Protein AF-A0A7W7W5B8-F1 (afdb_monomer)

Solvent-accessible surface area (backbone atoms only — not comparable to full-atom values): 8564 Å² total; per-residue (Å²): 135,87,85,87,77,84,76,64,89,45,74,66,51,46,49,53,52,52,51,53,48,48,52,50,50,16,51,49,42,29,52,50,29,52,51,43,26,52,77,68,69,47,81,66,50,70,70,53,51,52,53,44,64,68,44,68,53,52,68,61,38,52,53,37,37,60,37,36,77,31,51,93,45,60,67,62,56,66,64,74,53,82,88,78,63,70,98,38,76,67,49,53,52,52,50,36,38,53,50,4,36,41,30,27,44,36,27,51,54,50,22,49,76,72,70,33,75,65,56,68,71,59,50,49,53,38,60,68,40,51,50,40,69,61,26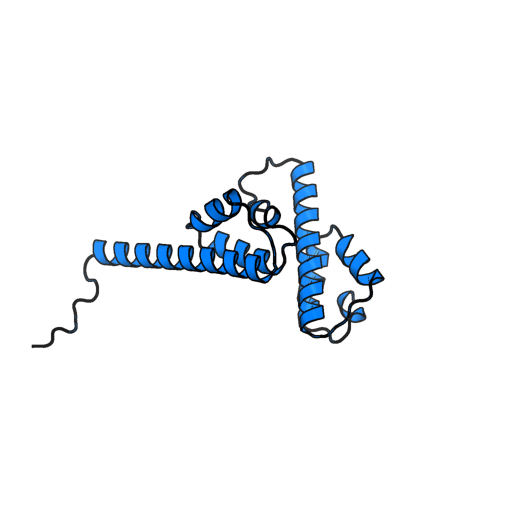,49,51,30,34,61,36,34,78,71,49,88,47,60,78,59,38,80,111

Organism: NCBI:txid1783352

Sequence (153 aa):
MNHTSYKWRSDIGRAAYAEGKAEGEAKGWAKAILLVLEARGLTTSEHVRQRITKCTDIDQLAIWARRAATADSTEYLLICSAENEPDTPQGREHTAKCKARGLATATLAVSESRGIDIPAGLRQYLMECTDPDLQQTWLIRAVSVEHAKELFA

Structure (mmCIF, N/CA/C/O backbone):
data_AF-A0A7W7W5B8-F1
#
_entry.id   AF-A0A7W7W5B8-F1
#
loop_
_atom_site.group_PDB
_atom_site.id
_atom_site.type_symbol
_atom_site.label_atom_id
_atom_site.label_alt_id
_atom_site.label_comp_id
_atom_site.label_asym_id
_atom_site.label_entity_id
_atom_site.label_seq_id
_atom_site.pdbx_PDB_ins_code
_atom_site.Cartn_x
_atom_site.Cartn_y
_atom_site.Cartn_z
_atom_site.occupancy
_atom_site.B_iso_or_equiv
_atom_site.auth_seq_id
_atom_site.auth_comp_id
_atom_site.auth_asym_id
_atom_site.auth_atom_id
_atom_site.pdbx_PDB_model_num
ATOM 1 N N . MET A 1 1 ? 10.526 -30.837 -42.933 1.00 35.56 1 MET A N 1
ATOM 2 C CA . MET A 1 1 ? 11.599 -30.048 -42.287 1.00 35.56 1 MET A CA 1
ATOM 3 C C . MET A 1 1 ? 10.985 -29.325 -41.096 1.00 35.56 1 MET A C 1
ATOM 5 O O . ME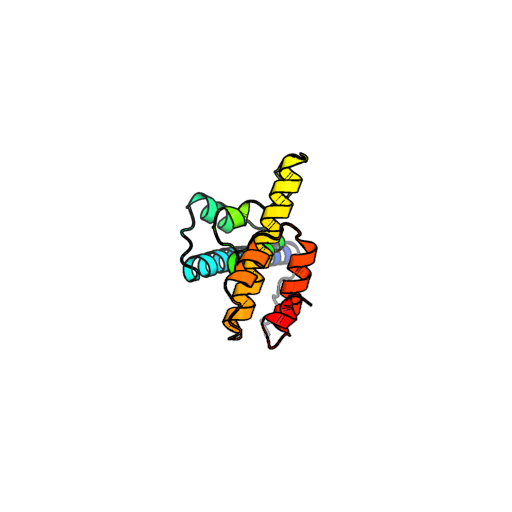T A 1 1 ? 10.046 -28.565 -41.287 1.00 35.56 1 MET A O 1
ATOM 9 N N . ASN A 1 2 ? 11.417 -29.648 -39.874 1.00 43.22 2 ASN A N 1
ATOM 10 C CA . ASN A 1 2 ? 10.825 -29.118 -38.640 1.00 43.22 2 ASN A CA 1
ATOM 11 C C . ASN A 1 2 ? 11.361 -27.706 -38.357 1.00 43.22 2 ASN A C 1
ATOM 13 O O . ASN A 1 2 ? 12.520 -27.552 -37.987 1.00 43.22 2 ASN A O 1
ATOM 17 N N . HIS A 1 3 ? 10.515 -26.683 -38.502 1.00 48.25 3 HIS A N 1
ATOM 18 C CA . HIS A 1 3 ? 10.846 -25.278 -38.212 1.00 48.25 3 HIS A CA 1
ATOM 19 C C . HIS A 1 3 ? 10.611 -24.875 -36.743 1.00 48.25 3 HIS A C 1
ATOM 21 O O . HIS A 1 3 ? 10.543 -23.695 -36.416 1.00 48.25 3 HIS A O 1
ATOM 27 N N . THR A 1 4 ? 10.487 -25.832 -35.825 1.00 50.38 4 THR A N 1
ATOM 28 C CA . THR A 1 4 ? 10.084 -25.579 -34.431 1.00 50.38 4 THR A CA 1
ATOM 29 C C . THR A 1 4 ? 11.250 -25.515 -33.446 1.00 50.38 4 THR A C 1
ATOM 31 O O . THR A 1 4 ? 11.143 -25.992 -32.322 1.00 50.38 4 THR A O 1
ATOM 34 N N . SER A 1 5 ? 12.374 -24.895 -33.820 1.00 47.84 5 SER A N 1
ATOM 35 C CA . SER A 1 5 ? 13.431 -24.605 -32.839 1.00 47.84 5 SER A CA 1
ATOM 36 C C . SER A 1 5 ? 14.326 -23.423 -33.227 1.00 47.84 5 SER A C 1
ATOM 38 O O . SER A 1 5 ? 15.527 -23.577 -33.433 1.00 47.84 5 SER A O 1
ATOM 40 N N . TYR A 1 6 ? 13.762 -22.217 -33.247 1.00 51.59 6 TYR A N 1
ATOM 41 C CA . TYR A 1 6 ? 14.532 -20.979 -33.056 1.00 51.59 6 TYR A CA 1
ATOM 42 C C . TYR A 1 6 ? 14.021 -20.248 -31.813 1.00 51.59 6 TYR A C 1
ATOM 44 O O . TYR A 1 6 ? 13.517 -19.133 -31.856 1.00 51.59 6 TYR A O 1
ATOM 52 N N . LYS A 1 7 ? 14.126 -20.921 -30.666 1.00 51.72 7 LYS A N 1
ATOM 53 C CA . LYS A 1 7 ? 13.905 -20.306 -29.358 1.00 51.72 7 LYS A CA 1
ATOM 54 C C . LYS A 1 7 ? 15.242 -19.709 -28.890 1.00 51.72 7 LYS A C 1
ATOM 56 O O . LYS A 1 7 ? 16.086 -20.430 -28.376 1.00 51.72 7 LYS A O 1
ATOM 61 N N . TRP A 1 8 ? 15.443 -18.415 -29.157 1.00 55.00 8 TRP A N 1
ATOM 62 C CA . TRP A 1 8 ? 16.387 -17.498 -28.482 1.00 55.00 8 TRP A CA 1
ATOM 63 C C . TRP A 1 8 ? 17.811 -18.024 -28.193 1.00 55.00 8 TRP A C 1
ATOM 65 O O . TRP A 1 8 ? 18.208 -18.146 -27.035 1.00 55.00 8 TRP A O 1
ATOM 75 N N . ARG A 1 9 ? 18.605 -18.331 -29.231 1.00 58.62 9 ARG A N 1
ATOM 76 C CA . ARG A 1 9 ? 19.949 -18.932 -29.067 1.00 58.62 9 ARG A CA 1
ATOM 77 C C . ARG A 1 9 ? 21.125 -17.942 -28.967 1.00 58.62 9 ARG A C 1
ATOM 79 O O . ARG A 1 9 ? 22.252 -18.401 -28.830 1.00 58.62 9 ARG A O 1
ATOM 86 N N . SER A 1 10 ? 20.896 -16.626 -29.034 1.00 69.25 10 SER A N 1
ATOM 87 C CA . SER A 1 10 ? 21.937 -15.600 -28.833 1.00 69.25 10 SER A CA 1
ATOM 88 C C . SER A 1 10 ? 21.758 -14.873 -27.499 1.00 69.25 10 SER A C 1
ATOM 90 O O . SER A 1 10 ? 20.631 -14.648 -27.051 1.00 69.25 10 SER A O 1
ATOM 92 N N . ASP A 1 11 ? 22.867 -14.482 -26.869 1.00 66.19 11 ASP A N 1
ATOM 93 C CA . ASP A 1 11 ? 22.867 -13.754 -25.590 1.00 66.19 11 ASP A CA 1
ATOM 94 C C . ASP A 1 11 ? 22.087 -12.439 -25.672 1.00 66.19 11 ASP A C 1
ATOM 96 O O . ASP A 1 11 ? 21.296 -12.134 -24.783 1.00 66.19 11 ASP A O 1
ATOM 100 N N . ILE A 1 12 ? 22.204 -11.739 -26.803 1.00 70.62 12 ILE A N 1
ATOM 101 C CA . ILE A 1 12 ? 21.457 -10.511 -27.109 1.00 70.62 12 ILE A CA 1
ATOM 102 C C . ILE A 1 12 ? 19.944 -10.770 -27.126 1.00 70.62 12 ILE A C 1
ATOM 104 O O . ILE A 1 12 ? 19.177 -9.998 -26.561 1.00 70.62 12 ILE A O 1
ATOM 108 N N . GLY A 1 13 ? 19.499 -11.877 -27.733 1.00 70.19 13 GLY A N 1
ATOM 109 C CA . GLY A 1 13 ? 18.078 -12.224 -27.791 1.00 70.19 13 GLY A CA 1
ATOM 110 C C . GLY A 1 13 ? 17.496 -12.594 -26.423 1.00 70.19 13 GLY A C 1
ATOM 111 O O . GLY A 1 13 ? 16.359 -12.242 -26.120 1.00 70.19 13 GLY A O 1
ATOM 112 N N . ARG A 1 14 ? 18.280 -13.268 -25.569 1.00 67.62 14 ARG A N 1
ATOM 113 C CA . ARG A 1 14 ? 17.873 -13.580 -24.189 1.00 67.62 14 ARG A CA 1
ATOM 114 C C . ARG A 1 14 ? 17.800 -12.327 -23.318 1.00 67.62 14 ARG A C 1
ATOM 116 O O . ARG A 1 14 ? 16.841 -12.194 -22.563 1.00 67.62 14 ARG A O 1
ATOM 123 N N . ALA A 1 15 ? 18.766 -11.418 -23.456 1.00 67.12 15 ALA A N 1
ATOM 124 C CA . ALA A 1 15 ? 18.775 -10.137 -22.756 1.00 67.12 15 ALA A CA 1
ATOM 125 C C . ALA A 1 15 ? 17.571 -9.269 -23.155 1.00 67.12 15 ALA A C 1
ATOM 127 O O . ALA A 1 15 ? 16.821 -8.846 -22.283 1.00 67.12 15 ALA A O 1
A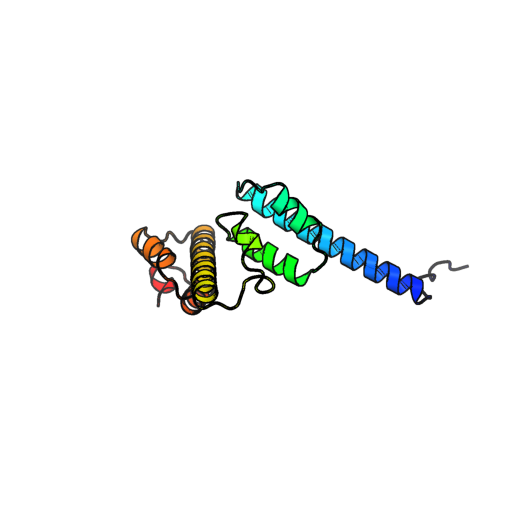TOM 128 N N . ALA A 1 16 ? 17.309 -9.119 -24.458 1.00 69.06 16 ALA A N 1
ATOM 129 C CA . ALA A 1 16 ? 16.167 -8.351 -24.959 1.00 69.06 16 ALA A CA 1
ATOM 130 C C . ALA A 1 16 ? 14.813 -8.926 -24.502 1.00 69.06 16 ALA A C 1
ATOM 132 O O . ALA A 1 16 ? 13.895 -8.182 -24.162 1.00 69.06 16 ALA A O 1
ATOM 133 N N . TYR A 1 17 ? 14.674 -10.257 -24.457 1.00 71.69 17 TYR A N 1
ATOM 134 C CA . TYR A 1 17 ? 13.465 -10.894 -23.930 1.00 71.69 17 TYR A CA 1
ATOM 135 C C . TYR A 1 17 ? 13.301 -10.672 -22.418 1.00 71.69 17 TYR A C 1
ATOM 137 O O . TYR A 1 17 ? 12.192 -10.413 -21.952 1.00 71.69 17 TYR A O 1
ATOM 145 N N . ALA A 1 18 ? 14.387 -10.775 -21.647 1.00 69.25 18 ALA A N 1
ATOM 146 C CA . ALA A 1 18 ? 14.362 -10.540 -20.205 1.00 69.25 18 ALA A CA 1
ATOM 147 C C . ALA A 1 18 ? 14.007 -9.081 -19.871 1.00 69.25 18 ALA A C 1
ATOM 149 O O . ALA A 1 18 ? 13.158 -8.847 -19.015 1.00 69.25 18 ALA A O 1
ATOM 150 N N . GLU A 1 19 ? 14.590 -8.124 -20.593 1.00 68.81 19 GLU A N 1
ATOM 151 C CA . GLU A 1 19 ? 14.299 -6.693 -20.472 1.00 68.81 19 GLU A CA 1
ATOM 152 C C . GLU A 1 19 ? 12.842 -6.385 -20.837 1.00 68.81 19 GLU A C 1
ATOM 154 O O . GLU A 1 19 ? 12.111 -5.803 -20.037 1.00 68.81 19 GLU A O 1
ATOM 159 N N . GLY A 1 20 ? 12.362 -6.887 -21.981 1.00 71.88 20 GLY A N 1
ATOM 160 C CA . GLY A 1 20 ? 10.967 -6.711 -22.391 1.00 71.88 20 GLY A CA 1
ATOM 161 C C . GLY A 1 20 ? 9.963 -7.330 -21.410 1.00 71.88 20 GLY A C 1
ATOM 162 O O . GLY A 1 20 ? 8.880 -6.781 -21.198 1.00 71.88 20 GLY A O 1
ATOM 163 N N . LYS A 1 21 ? 10.322 -8.448 -20.767 1.00 74.25 21 LYS A N 1
ATOM 164 C CA . LYS A 1 21 ? 9.504 -9.062 -19.717 1.00 74.25 21 LYS A CA 1
ATOM 165 C C . LYS A 1 21 ? 9.472 -8.199 -18.451 1.00 74.25 21 LYS A C 1
ATOM 167 O O . LYS A 1 21 ? 8.385 -7.955 -17.935 1.00 74.25 21 LYS A O 1
ATOM 172 N N . ALA A 1 22 ? 10.624 -7.720 -17.984 1.00 70.00 22 ALA A N 1
ATOM 173 C CA . ALA A 1 22 ? 10.720 -6.874 -16.794 1.00 70.00 22 ALA A CA 1
ATOM 174 C C . ALA A 1 22 ? 9.967 -5.546 -16.976 1.00 70.00 22 ALA A C 1
ATOM 176 O O . ALA A 1 22 ? 9.188 -5.146 -16.112 1.00 70.00 22 ALA A O 1
ATOM 177 N N . GLU A 1 23 ? 10.109 -4.903 -18.138 1.00 73.06 23 GLU A N 1
ATOM 178 C CA . GLU A 1 23 ? 9.330 -3.711 -18.473 1.00 73.06 23 GLU A CA 1
ATOM 179 C C . GLU A 1 23 ? 7.823 -3.982 -18.509 1.00 73.06 23 GLU A C 1
ATOM 181 O O . GLU A 1 23 ? 7.029 -3.159 -18.047 1.00 73.06 23 GLU A O 1
ATOM 186 N N . GLY A 1 24 ? 7.416 -5.116 -19.087 1.00 74.69 24 GLY A N 1
ATOM 187 C CA . GLY A 1 24 ? 6.015 -5.520 -19.156 1.00 74.69 24 GLY A CA 1
ATOM 188 C C . GLY A 1 24 ? 5.411 -5.741 -17.770 1.00 74.69 24 GLY A C 1
ATOM 189 O O . GLY A 1 24 ? 4.301 -5.280 -17.503 1.00 74.69 24 GLY A O 1
ATOM 190 N N . GLU A 1 25 ? 6.160 -6.385 -16.875 1.00 76.00 25 GLU A N 1
ATOM 191 C CA . GLU A 1 25 ? 5.765 -6.585 -15.481 1.00 76.00 25 GLU A CA 1
ATOM 192 C C . GLU A 1 25 ? 5.654 -5.247 -14.743 1.00 76.00 25 GLU A C 1
ATOM 194 O O . GLU A 1 25 ? 4.600 -4.969 -14.171 1.00 76.00 25 GLU A O 1
ATOM 199 N N . ALA A 1 26 ? 6.661 -4.374 -14.824 1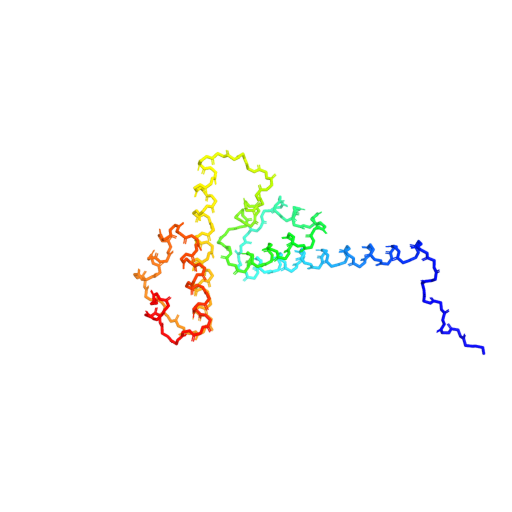.00 73.19 26 ALA A N 1
ATOM 200 C CA . ALA A 1 26 ? 6.625 -3.060 -14.181 1.00 73.19 26 ALA A CA 1
ATOM 201 C C . ALA A 1 26 ? 5.440 -2.200 -14.664 1.00 73.19 26 ALA A C 1
ATOM 203 O O . ALA A 1 26 ? 4.679 -1.663 -13.857 1.00 73.19 26 ALA A O 1
ATOM 204 N N . LYS A 1 27 ? 5.201 -2.138 -15.983 1.00 79.00 27 LYS A N 1
ATOM 205 C CA . LYS A 1 27 ? 4.036 -1.444 -16.566 1.00 79.00 27 LYS A CA 1
ATOM 206 C C . LYS A 1 27 ? 2.713 -2.051 -16.083 1.00 79.00 27 LYS A C 1
ATOM 208 O O . LYS A 1 27 ? 1.760 -1.317 -15.812 1.00 79.00 27 LYS A O 1
ATOM 213 N N . GLY A 1 28 ? 2.648 -3.378 -15.956 1.00 79.12 28 GLY A N 1
ATOM 214 C CA . GLY A 1 28 ? 1.491 -4.096 -15.420 1.00 79.12 28 GLY A CA 1
ATOM 215 C C . GLY A 1 2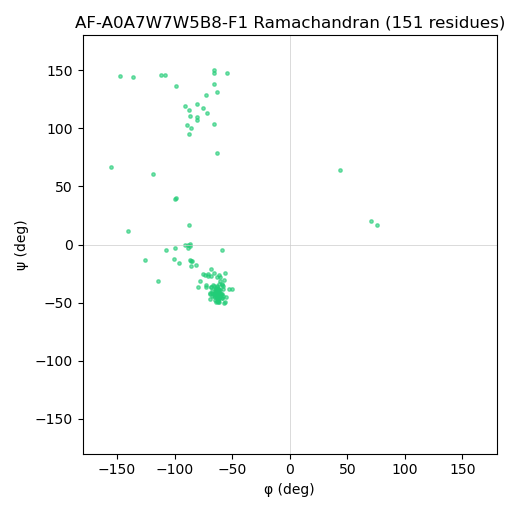8 ? 1.201 -3.737 -13.963 1.00 79.12 28 GLY A C 1
ATOM 216 O O . GLY A 1 28 ? 0.069 -3.380 -13.633 1.00 79.12 28 GLY A O 1
ATOM 217 N N . TRP A 1 29 ? 2.227 -3.750 -13.112 1.00 78.81 29 TRP A N 1
ATOM 218 C CA . TRP A 1 29 ? 2.122 -3.354 -11.709 1.00 78.81 29 TRP A CA 1
ATOM 219 C C . TRP A 1 29 ? 1.721 -1.886 -11.546 1.00 78.81 29 TRP A C 1
ATOM 221 O O . TRP A 1 29 ? 0.798 -1.587 -10.791 1.00 78.81 29 TRP A O 1
ATOM 231 N N . ALA A 1 30 ? 2.339 -0.976 -12.302 1.00 80.56 30 ALA A N 1
ATOM 232 C CA . ALA A 1 30 ? 1.979 0.439 -12.308 1.00 80.56 30 ALA A CA 1
ATOM 233 C C . ALA A 1 30 ? 0.492 0.651 -12.637 1.00 80.56 30 ALA A C 1
ATOM 235 O O . ALA A 1 30 ? -0.213 1.387 -11.943 1.00 80.56 30 ALA A O 1
ATOM 236 N N . LYS A 1 31 ? -0.015 -0.048 -13.660 1.00 80.50 31 LYS A N 1
ATOM 237 C CA . LYS A 1 31 ? -1.433 -0.000 -14.030 1.00 80.50 31 LYS A CA 1
ATOM 238 C C . LYS A 1 31 ? -2.334 -0.574 -12.933 1.00 80.50 31 LYS A C 1
ATOM 240 O O . LYS A 1 31 ? -3.377 0.009 -12.654 1.00 80.50 31 LYS A O 1
ATOM 245 N N . ALA A 1 32 ? -1.938 -1.680 -12.302 1.00 78.19 32 ALA A N 1
ATOM 246 C CA . ALA A 1 32 ? -2.695 -2.290 -11.211 1.00 78.19 32 ALA A CA 1
ATOM 247 C C . ALA A 1 32 ? -2.824 -1.349 -10.003 1.00 78.19 32 ALA A C 1
ATOM 249 O O . ALA A 1 32 ? -3.918 -1.194 -9.467 1.00 78.19 32 ALA A O 1
ATOM 250 N N . ILE A 1 33 ? -1.741 -0.665 -9.622 1.00 82.94 33 ILE A N 1
ATOM 251 C CA . ILE A 1 33 ? -1.750 0.333 -8.542 1.00 82.94 33 ILE A CA 1
ATOM 252 C C . ILE A 1 33 ? -2.769 1.433 -8.840 1.00 82.94 33 ILE A C 1
ATOM 254 O O . ILE A 1 33 ? -3.611 1.737 -7.999 1.00 82.94 33 ILE A O 1
ATOM 258 N N . LEU A 1 34 ? -2.723 2.010 -10.043 1.00 83.50 34 LEU A N 1
ATOM 259 C CA . LEU A 1 34 ? -3.634 3.087 -10.434 1.00 83.50 34 LEU A CA 1
ATOM 260 C C . LEU A 1 34 ? -5.100 2.633 -10.446 1.00 83.50 34 LEU A C 1
ATOM 262 O O . LEU A 1 34 ? -5.956 3.375 -9.975 1.00 83.50 34 LEU A O 1
ATOM 266 N N . LEU A 1 35 ? -5.379 1.413 -10.916 1.00 80.06 35 LEU A N 1
ATOM 267 C CA . LEU A 1 35 ? -6.726 0.833 -10.890 1.00 80.06 35 LEU A CA 1
ATOM 268 C C . LEU A 1 35 ? -7.249 0.649 -9.463 1.00 80.06 35 LEU A C 1
ATOM 270 O O . LEU A 1 35 ? -8.412 0.931 -9.198 1.00 80.06 35 LEU A O 1
ATOM 274 N N . VAL A 1 36 ? -6.401 0.199 -8.534 1.00 79.50 36 VAL A N 1
ATOM 275 C CA . VAL A 1 36 ? -6.783 0.062 -7.121 1.00 79.50 36 VAL A CA 1
ATOM 276 C C . VAL A 1 36 ? -7.093 1.428 -6.508 1.00 79.50 36 VAL A C 1
ATOM 278 O O . VAL A 1 36 ? -8.080 1.559 -5.789 1.00 79.50 36 VAL A O 1
ATOM 281 N N . LEU A 1 37 ? -6.302 2.461 -6.809 1.00 80.56 37 LEU A N 1
ATOM 282 C CA . LEU A 1 37 ? -6.569 3.818 -6.317 1.00 80.56 37 LEU A CA 1
ATOM 283 C C . LEU A 1 37 ? -7.873 4.394 -6.869 1.00 80.56 37 LEU A C 1
ATOM 285 O O . LEU A 1 37 ? -8.643 4.990 -6.119 1.00 80.56 37 LEU A O 1
ATOM 289 N N . GLU A 1 38 ? -8.135 4.176 -8.156 1.00 79.94 38 GLU A N 1
ATOM 290 C CA . GLU A 1 38 ? -9.379 4.580 -8.807 1.00 79.94 38 GLU A CA 1
ATOM 291 C C . GLU A 1 38 ? -10.589 3.851 -8.210 1.00 79.94 38 GLU A C 1
ATOM 293 O O . GLU A 1 38 ? -11.570 4.494 -7.843 1.00 79.94 38 GLU A O 1
ATOM 298 N N . ALA A 1 39 ? -10.496 2.531 -8.014 1.00 75.75 39 ALA A N 1
ATOM 299 C CA . ALA A 1 39 ? -11.548 1.732 -7.385 1.00 75.75 39 ALA A CA 1
ATOM 300 C C . ALA A 1 39 ? -11.855 2.180 -5.948 1.00 75.75 39 ALA A C 1
ATOM 302 O O . ALA A 1 39 ? -12.980 2.032 -5.475 1.00 75.75 39 ALA A O 1
ATOM 303 N N . ARG A 1 40 ? -10.865 2.756 -5.257 1.00 78.12 40 ARG A N 1
ATOM 304 C CA . ARG A 1 40 ? -11.021 3.325 -3.913 1.00 78.12 40 ARG A CA 1
ATOM 305 C C . ARG A 1 40 ? -11.488 4.783 -3.908 1.00 78.12 40 ARG A C 1
ATOM 307 O O . ARG A 1 40 ? -11.645 5.354 -2.835 1.00 78.12 40 ARG A O 1
ATOM 314 N N . GLY A 1 41 ? -11.709 5.389 -5.075 1.00 75.12 41 GLY A N 1
ATOM 315 C CA . GLY A 1 41 ? -12.155 6.778 -5.194 1.00 75.12 41 GLY A CA 1
ATOM 316 C C . GLY A 1 41 ? -11.090 7.808 -4.805 1.00 75.12 41 GLY A C 1
ATOM 317 O O . GLY A 1 41 ? -11.427 8.946 -4.485 1.00 75.12 41 GLY A O 1
ATOM 318 N N . LEU A 1 42 ? -9.807 7.428 -4.809 1.00 76.31 42 LEU A N 1
ATOM 319 C CA . LEU A 1 42 ? -8.710 8.325 -4.460 1.00 76.31 42 LEU A CA 1
ATOM 320 C C . LEU A 1 42 ? -8.232 9.091 -5.695 1.00 76.31 42 LEU A C 1
ATOM 322 O O . LEU A 1 42 ? -7.669 8.518 -6.634 1.00 76.31 42 LEU A O 1
ATOM 326 N N . THR A 1 43 ? -8.406 10.413 -5.677 1.00 71.38 43 THR A N 1
ATOM 327 C CA . THR A 1 43 ? -7.932 11.289 -6.752 1.00 71.38 43 THR A CA 1
ATOM 328 C C . THR A 1 43 ? -6.410 11.277 -6.805 1.00 71.38 43 THR A C 1
ATOM 330 O O . THR A 1 43 ? -5.732 11.900 -5.994 1.00 71.38 43 THR A O 1
ATOM 333 N N . THR A 1 44 ? -5.863 10.569 -7.789 1.00 72.81 44 THR A N 1
ATOM 334 C CA . THR A 1 44 ? -4.419 10.529 -8.022 1.00 72.81 44 THR A CA 1
ATOM 335 C C . THR A 1 44 ? -3.991 11.773 -8.786 1.00 72.81 44 THR A C 1
ATOM 337 O O . THR A 1 44 ? -4.451 12.007 -9.905 1.00 72.81 44 THR A O 1
ATOM 340 N N . SER A 1 45 ? -3.093 12.568 -8.203 1.00 76.31 45 SER A N 1
ATOM 341 C CA . SER A 1 45 ? -2.495 13.701 -8.910 1.00 76.31 45 SER A CA 1
ATOM 342 C C . SER A 1 45 ? -1.623 13.218 -10.072 1.00 76.31 45 SER A C 1
ATOM 344 O O . SER A 1 45 ? -1.022 12.141 -10.027 1.00 76.31 45 SER A O 1
ATOM 346 N N . GLU A 1 46 ? -1.517 14.029 -11.125 1.00 74.25 46 GLU A N 1
ATOM 347 C CA . GLU A 1 46 ? -0.739 13.671 -12.318 1.00 74.25 46 GLU A CA 1
ATOM 348 C C . GLU A 1 46 ? 0.739 13.400 -11.985 1.00 74.25 46 GLU A C 1
ATOM 350 O O . GLU A 1 46 ? 1.352 12.488 -12.534 1.00 74.25 46 GLU A O 1
ATOM 355 N N . HIS A 1 47 ? 1.295 14.110 -11.000 1.00 71.81 47 HIS A N 1
ATOM 356 C CA . HIS A 1 47 ? 2.643 13.859 -10.491 1.00 71.81 47 HIS A CA 1
ATOM 357 C C . HIS A 1 47 ? 2.797 12.443 -9.907 1.00 71.81 47 HIS A C 1
ATOM 359 O O . HIS A 1 47 ? 3.779 11.753 -10.194 1.00 71.81 47 HIS A O 1
ATOM 365 N N . VAL A 1 48 ? 1.817 11.982 -9.121 1.00 76.06 48 VAL A N 1
ATOM 366 C CA . VAL A 1 48 ? 1.835 10.634 -8.535 1.00 76.06 48 VAL A CA 1
ATOM 367 C C . VAL A 1 48 ? 1.699 9.576 -9.621 1.00 76.06 48 VAL A C 1
ATOM 369 O O . VAL A 1 48 ? 2.469 8.614 -9.645 1.00 76.06 48 VAL A O 1
ATOM 372 N N . ARG A 1 49 ? 0.778 9.790 -10.566 1.00 82.50 49 ARG A N 1
ATOM 373 C CA . ARG A 1 49 ? 0.597 8.909 -11.720 1.00 82.50 49 ARG A CA 1
ATOM 374 C C . ARG A 1 49 ? 1.898 8.768 -12.503 1.00 82.50 49 ARG A C 1
ATOM 376 O O . ARG A 1 49 ? 2.331 7.650 -12.750 1.00 82.50 49 ARG A O 1
ATOM 383 N N . GLN A 1 50 ? 2.566 9.871 -12.832 1.00 80.31 50 GLN A N 1
ATOM 384 C CA . GLN A 1 50 ? 3.829 9.826 -13.569 1.00 80.31 50 GLN A CA 1
ATOM 385 C C . GLN A 1 50 ? 4.936 9.093 -12.816 1.00 80.31 50 GLN A C 1
ATOM 387 O O . GLN A 1 50 ? 5.696 8.358 -13.444 1.00 80.31 50 GLN A O 1
ATOM 392 N N . ARG A 1 51 ? 5.031 9.256 -11.492 1.00 82.31 51 ARG A N 1
ATOM 393 C CA . ARG A 1 51 ? 6.013 8.524 -10.679 1.00 82.31 51 ARG A CA 1
ATOM 394 C C . ARG A 1 51 ? 5.764 7.018 -10.697 1.00 82.31 51 ARG A C 1
ATOM 396 O O . ARG A 1 51 ? 6.714 6.262 -10.867 1.00 82.31 51 ARG A O 1
ATOM 403 N N . ILE A 1 52 ? 4.507 6.592 -10.583 1.00 82.50 52 ILE A N 1
ATOM 404 C CA . ILE A 1 52 ? 4.132 5.173 -10.626 1.00 82.50 52 ILE A CA 1
ATOM 405 C C . ILE A 1 52 ? 4.431 4.579 -12.007 1.00 82.50 52 ILE A C 1
ATOM 407 O O . ILE A 1 52 ? 5.089 3.550 -12.099 1.00 82.50 52 ILE A O 1
ATOM 411 N N . THR A 1 53 ? 4.025 5.250 -13.087 1.00 83.44 53 THR A N 1
ATOM 412 C CA . THR A 1 53 ? 4.194 4.730 -14.455 1.00 83.44 53 THR A CA 1
ATOM 413 C C . THR A 1 53 ? 5.649 4.726 -14.933 1.00 83.44 53 THR A C 1
ATOM 415 O O . THR A 1 53 ? 5.991 3.950 -15.821 1.00 83.44 53 THR A O 1
ATOM 418 N N . LYS A 1 54 ? 6.509 5.592 -14.380 1.00 83.06 54 LYS A N 1
ATOM 419 C CA . LYS A 1 54 ? 7.945 5.647 -14.710 1.00 83.06 54 LYS A CA 1
ATOM 420 C C . LYS A 1 54 ? 8.802 4.696 -13.872 1.00 83.06 54 LYS A C 1
ATOM 422 O O . LYS A 1 54 ? 9.970 4.511 -14.200 1.00 83.06 54 LYS A O 1
ATOM 427 N N . CYS A 1 55 ? 8.266 4.132 -12.792 1.00 81.00 55 CYS A N 1
ATOM 428 C CA . CYS A 1 55 ? 9.012 3.208 -11.950 1.00 81.00 55 CYS A CA 1
ATOM 429 C C . CYS A 1 55 ? 9.172 1.861 -12.669 1.00 81.00 55 CYS A C 1
ATOM 431 O O . CYS A 1 55 ? 8.199 1.290 -13.155 1.00 81.00 55 CYS A O 1
ATOM 433 N N . THR A 1 56 ? 10.408 1.374 -12.751 1.00 77.50 56 THR A N 1
ATOM 434 C CA . THR A 1 56 ? 10.760 0.067 -13.330 1.00 77.50 56 THR A CA 1
ATOM 435 C C . THR A 1 56 ? 11.161 -0.956 -12.268 1.00 77.50 56 THR A C 1
ATOM 437 O O . THR A 1 56 ? 11.383 -2.120 -12.588 1.00 77.50 56 THR A O 1
ATOM 440 N N . ASP A 1 57 ? 11.228 -0.530 -11.006 1.00 79.56 57 ASP A N 1
ATOM 441 C CA . ASP A 1 57 ? 11.513 -1.385 -9.862 1.00 79.56 57 ASP A CA 1
ATOM 442 C C . ASP A 1 57 ? 10.238 -2.130 -9.443 1.00 79.56 57 ASP A C 1
ATOM 444 O O . ASP A 1 57 ? 9.293 -1.555 -8.895 1.00 79.56 57 ASP A O 1
ATOM 448 N N . ILE A 1 58 ? 10.214 -3.427 -9.742 1.00 75.25 58 ILE A N 1
ATOM 449 C CA . ILE A 1 58 ? 9.076 -4.308 -9.474 1.00 75.25 58 ILE A CA 1
ATOM 450 C C . ILE A 1 58 ? 8.840 -4.469 -7.969 1.00 75.25 58 ILE A C 1
ATOM 452 O O . ILE A 1 58 ? 7.683 -4.523 -7.550 1.00 75.25 58 ILE A O 1
ATOM 456 N N . ASP A 1 59 ? 9.891 -4.506 -7.151 1.00 74.06 59 ASP A N 1
ATOM 457 C CA . ASP A 1 59 ? 9.755 -4.675 -5.704 1.00 74.06 59 ASP A CA 1
ATOM 458 C C . ASP A 1 59 ? 9.139 -3.420 -5.083 1.00 74.06 59 ASP A C 1
ATOM 460 O O . ASP A 1 59 ? 8.192 -3.501 -4.289 1.00 74.06 59 ASP A O 1
ATOM 464 N N . GLN A 1 60 ? 9.587 -2.244 -5.527 1.00 76.62 60 GLN A N 1
ATOM 465 C CA . GLN A 1 60 ? 8.990 -0.976 -5.121 1.00 76.62 60 GLN A CA 1
ATOM 466 C C . GLN A 1 60 ? 7.528 -0.854 -5.578 1.00 76.62 60 GLN A C 1
ATOM 468 O O . GLN A 1 60 ? 6.661 -0.450 -4.797 1.00 76.62 60 GLN A O 1
ATOM 473 N N . LEU A 1 61 ? 7.218 -1.265 -6.809 1.00 79.25 61 LEU A N 1
ATOM 474 C CA . LEU A 1 61 ? 5.846 -1.295 -7.311 1.00 79.25 61 LEU A CA 1
ATOM 475 C C . LEU A 1 61 ? 4.961 -2.286 -6.537 1.00 79.25 61 LEU A C 1
ATOM 477 O O . LEU A 1 61 ? 3.813 -1.969 -6.234 1.00 79.25 61 LEU A O 1
ATOM 481 N N . ALA A 1 62 ? 5.471 -3.453 -6.146 1.00 75.44 62 ALA A N 1
ATOM 482 C CA . ALA A 1 62 ? 4.729 -4.411 -5.327 1.00 75.44 62 ALA A CA 1
ATOM 483 C C . ALA A 1 62 ? 4.428 -3.852 -3.924 1.00 75.44 62 ALA A C 1
ATOM 485 O O . ALA A 1 62 ? 3.327 -4.041 -3.393 1.00 75.44 62 ALA A O 1
ATOM 486 N N . ILE A 1 63 ? 5.374 -3.113 -3.334 1.00 77.06 63 ILE A N 1
ATOM 487 C CA . ILE A 1 63 ? 5.163 -2.383 -2.076 1.00 77.06 63 ILE A CA 1
ATOM 488 C C . ILE A 1 63 ? 4.066 -1.331 -2.254 1.00 77.06 63 ILE A C 1
ATOM 490 O O . ILE A 1 63 ? 3.141 -1.260 -1.440 1.00 77.06 63 ILE A O 1
ATOM 494 N N . TRP A 1 64 ? 4.130 -0.535 -3.322 1.00 84.25 64 TRP A N 1
ATOM 495 C CA . TRP A 1 64 ? 3.103 0.458 -3.629 1.00 84.25 64 TRP A CA 1
ATOM 496 C C . TRP A 1 64 ? 1.741 -0.185 -3.889 1.00 84.25 64 TRP A C 1
ATOM 498 O O . TRP A 1 64 ? 0.745 0.320 -3.391 1.00 84.25 64 TRP A O 1
ATOM 508 N N . ALA A 1 65 ? 1.664 -1.334 -4.556 1.00 76.12 65 ALA A N 1
ATOM 509 C CA . ALA A 1 65 ? 0.405 -2.046 -4.776 1.00 76.12 65 ALA A CA 1
ATOM 510 C C . ALA A 1 65 ? -0.255 -2.485 -3.464 1.00 76.12 65 ALA A C 1
ATOM 512 O O . ALA A 1 65 ? -1.449 -2.260 -3.267 1.00 76.12 65 ALA A O 1
ATOM 513 N N . ARG A 1 66 ? 0.526 -3.032 -2.525 1.00 75.00 66 ARG A N 1
ATOM 514 C CA . ARG A 1 66 ? 0.021 -3.375 -1.185 1.00 75.00 66 ARG A CA 1
ATOM 515 C C . ARG A 1 66 ? -0.451 -2.137 -0.425 1.00 75.00 66 ARG A C 1
ATOM 517 O O . ARG A 1 66 ? -1.495 -2.180 0.214 1.00 75.00 66 ARG A O 1
ATOM 524 N N . ARG A 1 67 ? 0.282 -1.025 -0.529 1.00 74.81 67 ARG A N 1
ATOM 525 C CA . ARG A 1 67 ? -0.101 0.252 0.096 1.00 74.81 67 ARG A CA 1
ATOM 526 C C . ARG A 1 67 ? -1.330 0.870 -0.555 1.00 74.81 67 ARG A C 1
ATOM 528 O O . ARG A 1 67 ? -2.155 1.429 0.148 1.00 74.81 67 ARG A O 1
ATOM 535 N N . ALA A 1 68 ? -1.495 0.757 -1.868 1.00 75.94 68 ALA A N 1
ATOM 536 C CA . ALA A 1 68 ? -2.652 1.292 -2.580 1.00 75.94 68 ALA A CA 1
ATOM 537 C C . ALA A 1 68 ? -3.963 0.664 -2.093 1.00 75.94 68 ALA A C 1
ATOM 539 O O . ALA A 1 68 ? -4.987 1.345 -2.049 1.00 75.94 68 ALA A O 1
ATOM 540 N N . ALA A 1 69 ? -3.925 -0.598 -1.654 1.00 69.38 69 ALA A N 1
ATOM 541 C CA . ALA A 1 69 ? -5.077 -1.270 -1.064 1.00 69.38 69 ALA A CA 1
ATOM 542 C C . ALA A 1 69 ? -5.519 -0.662 0.281 1.00 69.38 69 ALA A C 1
ATOM 544 O O . ALA A 1 69 ? -6.688 -0.787 0.634 1.00 69.38 69 ALA A O 1
ATOM 545 N N . THR A 1 70 ? -4.626 0.013 1.016 1.00 65.62 70 THR A N 1
ATOM 546 C CA . THR A 1 70 ? -4.889 0.471 2.395 1.00 65.62 70 THR A CA 1
ATOM 547 C C . THR A 1 70 ? -4.672 1.970 2.626 1.00 65.62 70 THR A C 1
ATOM 549 O O . THR A 1 70 ? -5.128 2.499 3.629 1.00 65.62 70 THR A O 1
ATOM 552 N N . ALA A 1 71 ? -4.031 2.696 1.707 1.00 65.69 71 ALA A N 1
ATOM 553 C CA . ALA A 1 71 ? -3.727 4.122 1.838 1.00 65.69 71 ALA A CA 1
ATOM 554 C C . ALA A 1 71 ? -4.985 5.009 1.850 1.00 65.69 71 ALA A C 1
ATOM 556 O O . ALA A 1 71 ? -5.873 4.817 1.031 1.00 65.69 71 ALA A O 1
ATOM 557 N N . ASP A 1 72 ? -5.041 6.022 2.712 1.00 60.81 72 ASP A N 1
ATOM 558 C CA . ASP A 1 72 ? -6.138 7.012 2.721 1.00 60.81 72 ASP A CA 1
ATOM 559 C C . ASP A 1 72 ? -5.909 8.172 1.732 1.00 60.81 72 ASP A C 1
ATOM 561 O O . ASP A 1 72 ? -6.809 8.965 1.472 1.00 60.81 72 ASP A O 1
ATOM 565 N N . SER A 1 73 ? -4.683 8.317 1.217 1.00 61.62 73 SER A N 1
ATOM 566 C CA . SER A 1 73 ? -4.280 9.380 0.290 1.00 61.62 73 SER A CA 1
ATOM 567 C C . SER A 1 73 ? -3.213 8.880 -0.680 1.00 61.62 73 SER A C 1
ATOM 569 O O . SER A 1 73 ? -2.327 8.099 -0.320 1.00 61.62 73 SER A O 1
ATOM 571 N N . THR A 1 74 ? -3.259 9.376 -1.916 1.00 63.25 74 THR A N 1
ATOM 572 C CA . THR A 1 74 ? -2.278 9.057 -2.961 1.00 63.25 74 THR A CA 1
ATOM 573 C C . THR A 1 74 ? -0.893 9.638 -2.689 1.00 63.25 74 THR A C 1
ATOM 575 O O . THR A 1 74 ? 0.095 9.135 -3.213 1.00 63.25 74 THR A O 1
ATOM 578 N N . GLU A 1 75 ? -0.792 10.674 -1.856 1.00 59.97 75 GLU A N 1
ATOM 579 C CA . GLU A 1 75 ? 0.497 11.252 -1.452 1.00 59.97 75 GLU A CA 1
ATOM 580 C C . GLU A 1 75 ? 1.233 10.318 -0.485 1.00 59.97 75 GLU A C 1
ATOM 582 O O . GLU A 1 75 ? 2.435 10.105 -0.621 1.00 59.97 75 GLU A O 1
ATOM 587 N N . TYR A 1 76 ? 0.495 9.641 0.401 1.00 58.47 76 TYR A N 1
ATOM 588 C CA . TYR A 1 76 ? 1.036 8.633 1.322 1.00 58.47 76 TYR A CA 1
ATOM 589 C C . TYR A 1 76 ? 1.637 7.419 0.612 1.00 58.47 76 TYR A C 1
ATOM 591 O O . TYR A 1 76 ? 2.568 6.788 1.113 1.00 58.47 76 TYR A O 1
ATOM 599 N N . LEU A 1 77 ? 1.130 7.112 -0.579 1.00 64.25 77 LEU A N 1
ATOM 600 C CA . LEU A 1 77 ? 1.619 6.021 -1.414 1.00 64.25 77 LEU A CA 1
ATOM 601 C C . LEU A 1 77 ? 3.109 6.187 -1.754 1.00 64.25 77 LEU A C 1
ATOM 603 O O . LEU A 1 77 ? 3.852 5.205 -1.798 1.00 64.25 77 LEU A O 1
ATOM 607 N N . LEU A 1 78 ? 3.536 7.441 -1.934 1.00 62.53 78 LEU A N 1
ATOM 608 C CA . LEU A 1 78 ? 4.882 7.815 -2.357 1.00 62.53 78 LEU A CA 1
ATOM 609 C C . LEU A 1 78 ? 5.799 8.283 -1.221 1.00 62.53 78 LEU A C 1
ATOM 611 O O . LEU A 1 78 ? 6.998 8.408 -1.461 1.00 62.53 78 LEU A O 1
ATOM 615 N N . ILE A 1 79 ? 5.261 8.558 -0.027 1.00 54.19 79 ILE A N 1
ATOM 616 C CA . ILE A 1 79 ? 6.022 9.132 1.100 1.00 54.19 79 ILE A CA 1
ATOM 617 C C . ILE A 1 79 ? 6.824 8.076 1.874 1.00 54.19 79 ILE A C 1
ATOM 619 O O . ILE A 1 79 ? 7.811 8.406 2.507 1.00 54.19 79 ILE A O 1
ATOM 623 N N . CYS A 1 80 ? 6.532 6.781 1.750 1.00 43.12 80 CYS A N 1
ATOM 624 C CA . CYS A 1 80 ? 7.356 5.748 2.397 1.00 43.12 80 CYS A CA 1
ATOM 625 C C . CYS A 1 80 ? 8.364 5.077 1.445 1.00 43.12 80 CYS A C 1
ATOM 627 O O . CYS A 1 80 ? 8.538 3.854 1.500 1.00 43.12 80 CYS A O 1
ATOM 629 N N . SER A 1 81 ? 8.994 5.834 0.543 1.00 42.78 81 SER A N 1
ATOM 630 C CA . SER A 1 81 ? 10.310 5.460 0.012 1.00 42.78 81 SER A CA 1
ATOM 631 C C . SER A 1 81 ? 11.350 6.005 0.987 1.00 42.78 81 SER A C 1
ATOM 633 O O . SER A 1 81 ? 11.649 7.196 0.954 1.00 42.78 81 SER A O 1
ATOM 635 N N . ALA A 1 82 ? 11.883 5.144 1.855 1.00 40.84 82 ALA A N 1
ATOM 636 C CA . ALA A 1 82 ? 12.922 5.494 2.830 1.00 40.84 82 ALA A CA 1
ATOM 637 C C . ALA A 1 82 ? 14.213 6.053 2.189 1.00 40.84 82 ALA A C 1
ATOM 639 O O . ALA A 1 82 ? 15.123 6.469 2.892 1.00 40.84 82 ALA A O 1
ATOM 640 N N . GLU A 1 83 ? 14.306 6.082 0.859 1.00 42.66 83 GLU A N 1
ATOM 641 C CA . GLU A 1 83 ? 15.522 6.436 0.134 1.00 42.66 83 GLU A CA 1
ATOM 642 C C . GLU A 1 83 ? 15.708 7.945 -0.104 1.00 42.66 83 GLU A C 1
ATOM 644 O O . GLU A 1 83 ? 16.718 8.324 -0.685 1.00 42.66 83 GLU A O 1
ATOM 649 N N . ASN A 1 84 ? 14.784 8.824 0.320 1.00 47.31 84 ASN A N 1
ATOM 650 C CA . ASN A 1 84 ? 14.932 10.275 0.087 1.00 47.31 84 ASN A CA 1
ATOM 651 C C . ASN A 1 84 ? 14.510 11.210 1.242 1.00 47.31 84 ASN A C 1
ATOM 653 O O . ASN A 1 84 ? 14.453 12.421 1.030 1.00 47.31 84 ASN A O 1
ATOM 657 N N . GLU A 1 85 ? 14.252 10.713 2.456 1.00 43.16 85 GLU A N 1
ATOM 658 C CA . GLU A 1 85 ? 14.071 11.584 3.632 1.00 43.16 85 GLU A CA 1
ATOM 659 C C . GLU A 1 85 ? 15.360 11.656 4.466 1.00 43.16 85 GLU A C 1
ATOM 661 O O . GLU A 1 85 ? 16.007 10.630 4.686 1.00 43.16 85 GLU A O 1
ATOM 666 N N . PRO A 1 86 ? 15.770 12.850 4.933 1.00 41.09 86 PRO A N 1
ATOM 667 C CA . PRO A 1 86 ? 16.944 12.983 5.785 1.00 41.09 86 PRO A CA 1
ATOM 668 C C . PRO A 1 86 ? 16.708 12.229 7.103 1.00 41.09 86 PRO A C 1
ATOM 670 O O . PRO A 1 86 ? 15.664 12.427 7.733 1.00 41.09 86 PRO A O 1
ATOM 673 N N . ASP A 1 87 ? 17.673 11.396 7.522 1.00 50.53 87 ASP A N 1
ATOM 674 C CA . ASP A 1 87 ? 17.672 10.666 8.805 1.00 50.53 87 ASP A CA 1
ATOM 675 C C . ASP A 1 87 ? 17.698 11.652 9.980 1.00 50.53 87 ASP A C 1
ATOM 677 O O . ASP A 1 87 ? 18.722 11.978 10.579 1.00 50.53 87 ASP A O 1
ATOM 681 N N . THR A 1 88 ? 16.526 12.203 10.255 1.00 54.09 88 THR A N 1
ATOM 682 C CA . THR A 1 88 ? 16.249 13.137 11.331 1.00 54.09 88 THR A CA 1
ATOM 683 C C . THR A 1 88 ? 15.350 12.432 12.342 1.00 54.09 88 THR A C 1
ATOM 685 O O . THR A 1 88 ? 14.503 11.615 11.963 1.00 54.09 88 THR A O 1
ATOM 688 N N . PRO A 1 89 ? 15.484 12.723 13.648 1.00 61.38 89 PRO A N 1
ATOM 689 C CA . PRO A 1 89 ? 14.562 12.215 14.665 1.00 61.38 89 PRO A CA 1
ATOM 690 C C . PRO A 1 89 ? 13.086 12.462 14.307 1.00 61.38 89 PRO A C 1
ATOM 692 O O . PRO A 1 89 ? 12.257 11.573 14.474 1.00 61.38 89 PRO A O 1
ATOM 695 N N . GLN A 1 90 ? 12.788 13.625 13.721 1.00 54.78 90 GLN A N 1
ATOM 696 C CA . GLN A 1 90 ? 11.456 14.014 13.258 1.00 54.78 90 GLN A CA 1
ATOM 697 C C . GLN A 1 90 ? 10.982 13.172 12.064 1.00 54.78 90 GLN A C 1
ATOM 699 O O . GLN A 1 90 ? 9.821 12.773 12.030 1.00 54.78 90 GLN A O 1
ATOM 704 N N . GLY A 1 91 ? 11.868 12.854 11.112 1.00 47.62 91 GLY A N 1
ATOM 705 C CA . GLY A 1 91 ? 11.560 11.964 9.988 1.00 47.62 91 GLY A CA 1
ATOM 706 C C . GLY A 1 91 ? 11.244 10.534 10.435 1.00 47.62 91 GLY A C 1
ATOM 707 O O . GLY A 1 91 ? 10.292 9.927 9.944 1.00 47.62 91 GLY A O 1
ATOM 708 N N . ARG A 1 92 ? 11.968 10.012 11.437 1.00 58.22 92 ARG A N 1
ATOM 709 C CA . ARG A 1 92 ? 11.709 8.677 12.015 1.00 58.22 92 ARG A CA 1
ATOM 710 C C . ARG A 1 92 ? 10.360 8.604 12.728 1.00 58.22 92 ARG A C 1
ATOM 712 O O . ARG A 1 92 ? 9.618 7.644 12.528 1.00 58.22 92 ARG A O 1
ATOM 719 N N . GLU A 1 93 ? 10.015 9.630 13.503 1.00 61.72 93 GLU A N 1
ATOM 720 C CA . GLU A 1 93 ? 8.715 9.731 14.176 1.00 61.72 93 GLU A CA 1
ATOM 721 C C . GLU A 1 93 ? 7.561 9.878 13.171 1.00 61.72 93 GLU A C 1
ATOM 723 O O . GLU A 1 93 ? 6.550 9.177 13.274 1.00 61.72 93 GLU A O 1
ATOM 728 N N . HIS A 1 94 ? 7.733 10.724 12.149 1.00 59.97 94 HIS A N 1
ATOM 729 C CA . HIS A 1 94 ? 6.749 10.886 11.079 1.00 59.97 94 HIS A CA 1
ATOM 730 C C . HIS A 1 94 ? 6.532 9.565 10.327 1.00 59.97 94 HIS A C 1
ATOM 732 O O . HIS A 1 94 ? 5.394 9.141 10.134 1.00 59.97 94 HIS A O 1
ATOM 738 N N . THR A 1 95 ? 7.612 8.853 9.995 1.00 59.00 95 THR A N 1
ATOM 739 C CA . THR A 1 95 ? 7.565 7.549 9.315 1.00 59.00 95 THR A CA 1
ATOM 740 C C . THR A 1 95 ? 6.873 6.479 10.160 1.00 59.00 95 THR A C 1
ATOM 742 O O . THR A 1 95 ? 6.037 5.733 9.643 1.00 59.00 95 THR A O 1
ATOM 745 N N . ALA A 1 96 ? 7.177 6.404 11.460 1.00 68.19 96 ALA A N 1
ATOM 746 C CA . ALA A 1 96 ? 6.548 5.453 12.377 1.00 68.19 96 ALA A CA 1
ATOM 747 C C . ALA A 1 96 ? 5.035 5.694 12.482 1.00 68.19 96 ALA A C 1
ATOM 749 O O . ALA A 1 96 ? 4.248 4.763 12.298 1.00 68.19 96 ALA A O 1
ATOM 750 N N . LYS A 1 97 ? 4.625 6.956 12.653 1.00 70.69 97 LYS A N 1
ATOM 751 C CA . LYS A 1 97 ? 3.214 7.362 12.678 1.00 70.69 97 LYS A CA 1
ATOM 752 C C . LYS A 1 97 ? 2.492 7.037 11.371 1.00 70.69 97 LYS A C 1
ATOM 754 O O . LYS A 1 97 ? 1.383 6.503 11.393 1.00 70.69 97 LYS A O 1
ATOM 759 N N . CYS A 1 98 ? 3.126 7.315 10.233 1.00 64.94 98 CYS A N 1
ATOM 760 C CA . CYS A 1 98 ? 2.590 6.987 8.915 1.00 64.94 98 CYS A CA 1
ATOM 761 C C . CYS A 1 98 ? 2.372 5.477 8.741 1.00 64.94 98 CYS A C 1
ATOM 763 O O . CYS A 1 98 ? 1.317 5.049 8.267 1.00 64.94 98 CYS A O 1
ATOM 765 N N . LYS A 1 99 ? 3.356 4.665 9.150 1.00 69.00 99 LYS A N 1
ATOM 766 C CA . LYS A 1 99 ? 3.297 3.200 9.073 1.00 69.00 99 LYS A CA 1
ATOM 767 C C . LYS A 1 99 ? 2.197 2.636 9.977 1.00 69.00 99 LYS A C 1
ATOM 769 O O . LYS A 1 99 ? 1.418 1.801 9.524 1.00 69.00 99 LYS A O 1
ATOM 774 N N . ALA A 1 100 ? 2.100 3.127 11.210 1.00 71.88 100 ALA A N 1
ATOM 775 C CA . ALA A 1 100 ? 1.093 2.697 12.173 1.00 71.88 100 ALA A CA 1
ATOM 776 C C . ALA A 1 100 ? -0.335 2.992 11.684 1.00 71.88 100 ALA A C 1
ATOM 778 O O . ALA A 1 100 ? -1.179 2.098 11.658 1.00 71.88 100 ALA A O 1
ATOM 779 N N . ARG A 1 101 ? -0.579 4.202 11.162 1.00 73.31 101 ARG A N 1
ATOM 780 C CA . ARG A 1 101 ? -1.878 4.571 10.584 1.00 73.31 101 ARG A CA 1
ATOM 781 C C . ARG A 1 101 ? -2.253 3.707 9.375 1.00 73.31 101 ARG A C 1
ATOM 783 O O . ARG A 1 101 ? -3.391 3.266 9.272 1.00 73.31 101 ARG A O 1
ATOM 790 N N . GLY A 1 102 ? -1.310 3.425 8.473 1.00 68.56 102 GLY A N 1
ATOM 791 C CA . GLY A 1 102 ? -1.579 2.575 7.306 1.00 68.56 102 GLY A CA 1
ATOM 792 C C . GLY A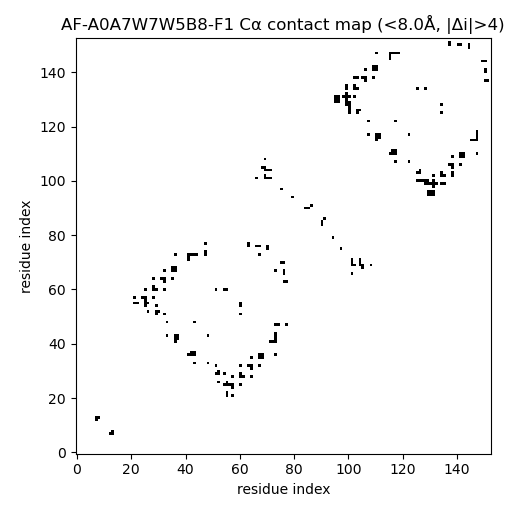 1 102 ? -1.961 1.134 7.674 1.00 68.56 102 GLY A C 1
ATOM 793 O O . GLY A 1 102 ? -2.809 0.529 7.016 1.00 68.56 102 GLY A O 1
ATOM 794 N N . LEU A 1 103 ? -1.363 0.590 8.736 1.00 74.56 103 LEU A N 1
ATOM 795 C CA . LEU A 1 103 ? -1.701 -0.730 9.277 1.00 74.56 103 LEU A CA 1
ATOM 796 C C . LEU A 1 103 ? -3.054 -0.726 10.011 1.00 74.56 103 LEU A C 1
ATOM 798 O O . LEU A 1 103 ? -3.813 -1.690 9.888 1.00 74.56 103 LEU A O 1
ATOM 802 N N . ALA A 1 104 ? -3.399 0.373 10.686 1.00 76.25 104 ALA A N 1
ATOM 803 C CA . ALA A 1 104 ? -4.713 0.564 11.294 1.00 76.25 104 ALA A CA 1
ATOM 804 C C . ALA A 1 104 ? -5.828 0.535 10.239 1.00 76.25 104 ALA A C 1
ATOM 806 O O . ALA A 1 104 ? -6.779 -0.240 10.358 1.00 76.25 104 ALA A O 1
ATOM 807 N N . THR A 1 105 ? -5.675 1.304 9.155 1.00 73.00 105 THR A N 1
ATOM 808 C CA . THR A 1 105 ? -6.636 1.313 8.041 1.00 73.00 105 THR A CA 1
ATOM 809 C C . THR A 1 105 ? -6.772 -0.072 7.405 1.00 73.00 105 THR A C 1
ATOM 811 O O . THR A 1 105 ? -7.883 -0.525 7.135 1.00 73.00 105 THR A O 1
ATOM 814 N N . ALA A 1 106 ? -5.657 -0.784 7.209 1.00 71.75 106 ALA A N 1
ATOM 815 C CA . ALA A 1 106 ? -5.665 -2.150 6.683 1.00 71.75 106 ALA A CA 1
ATOM 816 C C . ALA A 1 106 ? -6.462 -3.111 7.576 1.00 71.75 106 ALA A C 1
ATOM 818 O O . ALA A 1 106 ? -7.250 -3.917 7.086 1.00 71.75 106 ALA A O 1
ATOM 819 N N . THR A 1 107 ? -6.280 -2.993 8.890 1.00 82.75 107 THR A N 1
ATOM 820 C CA . THR A 1 107 ? -6.971 -3.812 9.886 1.00 82.75 107 THR A CA 1
ATOM 821 C C . THR A 1 107 ? -8.481 -3.589 9.832 1.00 82.75 107 THR A C 1
ATOM 823 O O . THR A 1 107 ? -9.250 -4.555 9.842 1.00 82.75 107 THR A O 1
ATOM 826 N N . LEU A 1 108 ? -8.910 -2.328 9.708 1.00 78.88 108 LEU A N 1
ATOM 827 C CA . LEU A 1 108 ? -10.321 -1.972 9.543 1.00 78.88 108 LEU A CA 1
ATOM 828 C C . LEU A 1 108 ? -10.901 -2.554 8.249 1.00 78.88 108 LEU A C 1
ATOM 830 O O . LEU A 1 108 ? -11.941 -3.205 8.299 1.00 78.88 108 LEU A O 1
ATOM 834 N N . ALA A 1 109 ? -10.203 -2.391 7.123 1.00 73.81 109 ALA A N 1
ATOM 835 C CA . ALA A 1 109 ? -10.658 -2.878 5.822 1.00 73.81 109 ALA A CA 1
ATOM 836 C C . ALA A 1 109 ? -10.793 -4.411 5.776 1.00 73.81 109 ALA A C 1
ATOM 838 O O . ALA A 1 109 ? -11.793 -4.938 5.289 1.00 73.81 109 ALA A O 1
ATOM 839 N N . VAL A 1 110 ? -9.808 -5.141 6.316 1.00 80.38 110 VAL A N 1
ATOM 840 C CA . VAL A 1 110 ? -9.860 -6.611 6.400 1.00 80.38 110 VAL A CA 1
ATOM 841 C C . VAL A 1 110 ? -11.037 -7.051 7.267 1.00 80.38 110 VAL A C 1
ATOM 843 O O . VAL A 1 110 ? -11.800 -7.925 6.858 1.00 80.38 110 VAL A O 1
ATOM 846 N N . SER A 1 111 ? -11.228 -6.418 8.423 1.00 83.00 111 SER A N 1
ATOM 847 C CA . SER A 1 111 ? -12.320 -6.754 9.342 1.00 83.00 111 SER A CA 1
ATOM 848 C C . SER A 1 111 ? -13.694 -6.495 8.717 1.00 83.00 111 SER A C 1
ATOM 850 O O . SER A 1 111 ? -14.552 -7.376 8.744 1.00 83.00 111 SER A O 1
ATOM 852 N N . GLU A 1 112 ? -13.877 -5.346 8.063 1.00 80.56 112 GLU A N 1
ATOM 853 C CA . GLU A 1 112 ? -15.113 -4.997 7.356 1.00 80.56 112 GLU A CA 1
ATOM 854 C C . GLU A 1 112 ? -15.421 -5.984 6.222 1.00 80.56 112 GLU A C 1
ATOM 856 O O . GLU A 1 112 ? -16.544 -6.473 6.119 1.00 80.56 112 GLU A O 1
ATOM 861 N N . SER A 1 113 ? -14.415 -6.366 5.424 1.00 79.25 113 SER A N 1
ATOM 862 C CA . SER A 1 113 ? -14.593 -7.340 4.33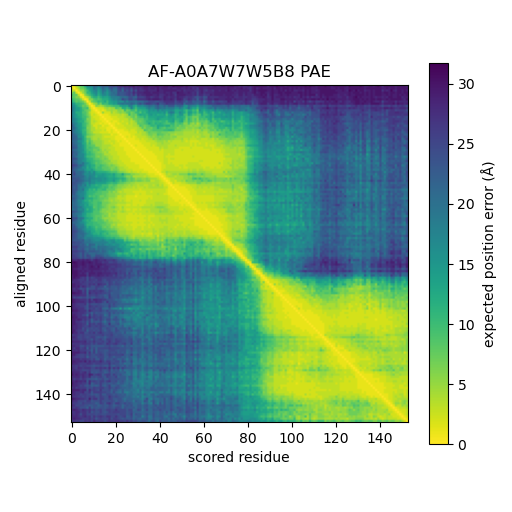5 1.00 79.25 113 SER A CA 1
ATOM 863 C C . SER A 1 113 ? -15.044 -8.722 4.821 1.00 79.25 113 SER A C 1
ATOM 865 O O . SER A 1 113 ? -15.701 -9.461 4.088 1.00 79.25 113 SER A O 1
ATOM 867 N N . ARG A 1 114 ? -14.722 -9.062 6.074 1.00 86.38 114 ARG A N 1
ATOM 868 C CA . ARG A 1 114 ? -15.132 -10.304 6.740 1.00 86.38 114 ARG A CA 1
ATOM 869 C C . ARG A 1 114 ? -16.477 -10.183 7.460 1.00 86.38 114 ARG A C 1
ATOM 871 O O . ARG A 1 114 ? -16.928 -11.159 8.051 1.00 86.38 114 ARG A O 1
ATOM 878 N N . GLY A 1 115 ? -17.114 -9.012 7.421 1.00 84.00 115 GLY A N 1
ATOM 879 C CA . GLY A 1 115 ? -18.361 -8.733 8.132 1.00 84.00 115 GLY A CA 1
ATOM 880 C C . GLY A 1 115 ? -18.182 -8.510 9.637 1.00 84.00 115 GLY A C 1
ATOM 881 O O . GLY A 1 115 ? -19.155 -8.588 10.384 1.00 84.00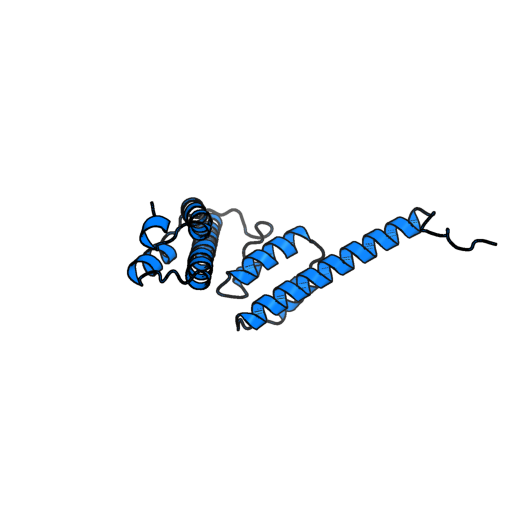 115 GLY A O 1
ATOM 882 N N . ILE A 1 116 ? -16.957 -8.244 10.099 1.00 84.81 116 ILE A N 1
ATOM 883 C CA . ILE A 1 116 ? -16.662 -7.932 11.499 1.00 84.81 116 ILE A CA 1
ATOM 884 C C . ILE A 1 116 ? -16.787 -6.419 11.679 1.00 84.81 116 ILE A C 1
ATOM 886 O O . ILE A 1 116 ? -15.893 -5.659 11.302 1.00 84.81 116 ILE A O 1
ATOM 890 N N . ASP A 1 117 ? -17.894 -5.974 12.273 1.00 83.19 117 ASP A N 1
ATOM 891 C CA . ASP A 1 117 ? -18.073 -4.563 12.611 1.00 83.19 117 ASP A CA 1
ATOM 892 C C . ASP A 1 117 ? -17.231 -4.198 13.842 1.00 83.19 117 ASP A C 1
ATOM 894 O O . ASP A 1 117 ? -17.408 -4.742 14.936 1.00 83.19 117 ASP A O 1
ATOM 898 N N . ILE A 1 118 ? -16.284 -3.280 13.652 1.00 83.00 118 ILE A N 1
ATOM 899 C CA . ILE A 1 118 ? -15.444 -2.751 14.728 1.00 83.00 118 ILE A CA 1
ATOM 900 C C . ILE A 1 118 ? -16.133 -1.506 15.310 1.00 83.00 118 ILE A C 1
ATOM 902 O O . ILE A 1 118 ? -16.281 -0.512 14.600 1.00 83.00 118 ILE A O 1
ATOM 906 N N . PRO A 1 119 ? -16.501 -1.495 16.604 1.00 84.06 119 PRO A N 1
ATOM 907 C CA . PRO A 1 119 ? -17.102 -0.336 17.260 1.00 84.06 119 PRO A CA 1
ATOM 908 C C . PRO A 1 119 ? -16.252 0.932 17.122 1.00 84.06 119 PRO A C 1
ATOM 910 O O . PRO A 1 119 ? -15.023 0.873 17.176 1.00 84.06 119 PRO A O 1
ATOM 913 N N . ALA A 1 120 ? -16.899 2.100 17.048 1.00 78.69 120 ALA A N 1
ATOM 914 C CA . ALA A 1 120 ? -16.223 3.391 16.868 1.00 78.69 120 ALA A CA 1
ATOM 915 C C . ALA A 1 120 ? -15.097 3.654 17.889 1.00 78.69 120 ALA A C 1
ATOM 917 O O . ALA A 1 120 ? -14.038 4.146 17.509 1.00 78.69 120 ALA A O 1
ATOM 918 N N . GLY A 1 121 ? -15.278 3.253 19.154 1.00 82.12 121 GLY A N 1
ATOM 919 C CA . GLY A 1 121 ? -14.241 3.392 20.184 1.00 82.12 121 GLY A CA 1
ATOM 920 C C . GLY A 1 121 ? -12.970 2.581 19.894 1.00 82.12 121 GLY A C 1
ATOM 921 O O . GLY A 1 121 ? -11.866 3.063 20.124 1.00 82.12 121 GLY A O 1
ATOM 922 N N . LEU A 1 122 ? -13.106 1.383 19.315 1.00 83.31 122 LEU A N 1
ATOM 923 C CA . LEU A 1 122 ? -11.963 0.553 18.915 1.00 83.31 122 LEU A CA 1
ATOM 924 C C . LEU A 1 122 ? -11.335 1.038 17.602 1.00 83.31 122 LEU A C 1
ATOM 926 O O . LEU A 1 122 ? -10.121 0.947 17.440 1.00 83.31 122 LEU A O 1
ATOM 930 N N . ARG A 1 123 ? -12.131 1.618 16.690 1.00 82.19 123 ARG A N 1
ATOM 931 C CA . ARG A 1 123 ? -11.603 2.297 15.493 1.00 82.19 123 ARG A CA 1
ATOM 932 C C . ARG A 1 123 ? -10.717 3.482 15.876 1.00 82.19 123 ARG A C 1
ATOM 934 O O . ARG A 1 123 ? -9.639 3.637 15.316 1.00 82.19 123 ARG A O 1
ATOM 941 N N . GLN A 1 124 ? -11.151 4.294 16.838 1.00 80.44 124 GLN A N 1
ATOM 942 C CA . GLN A 1 124 ? -10.363 5.422 17.331 1.00 80.44 124 GLN A CA 1
ATOM 943 C C . GLN A 1 124 ? -9.056 4.947 17.979 1.00 80.44 124 GLN A C 1
ATOM 945 O O . GLN A 1 124 ? -7.994 5.461 17.643 1.00 80.44 124 GLN A O 1
ATOM 950 N N . TYR A 1 125 ? -9.115 3.901 18.809 1.00 83.75 125 TYR A N 1
ATOM 951 C CA . TYR A 1 125 ? -7.926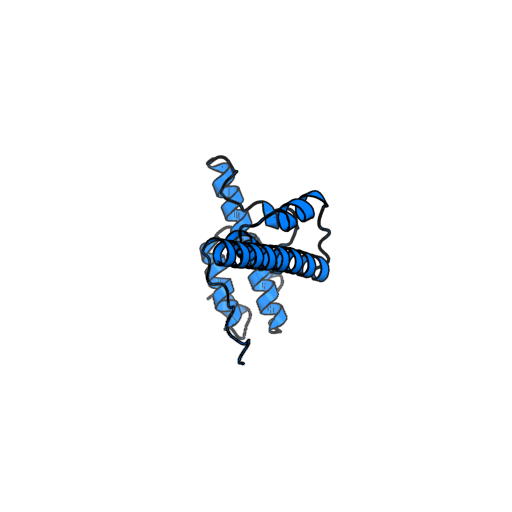 3.293 19.412 1.00 83.75 125 TYR A CA 1
ATOM 952 C C . TYR A 1 125 ? -6.921 2.771 18.368 1.00 83.75 125 TYR A C 1
ATOM 954 O O . TYR A 1 125 ? -5.720 3.018 18.481 1.00 83.75 125 TYR A O 1
ATOM 962 N N . LEU A 1 126 ? -7.409 2.122 17.305 1.00 84.81 126 LEU A N 1
ATOM 963 C CA . LEU A 1 126 ? -6.594 1.744 16.146 1.00 84.81 126 LEU A CA 1
ATOM 964 C C . LEU A 1 126 ? -5.944 2.964 15.488 1.00 84.81 126 LEU A C 1
ATOM 966 O O . LEU A 1 126 ? -4.763 2.931 15.183 1.00 84.81 126 LEU A O 1
ATOM 970 N N . MET A 1 127 ? -6.678 4.050 15.264 1.00 79.31 127 MET A N 1
ATOM 971 C CA . MET A 1 127 ? -6.142 5.208 14.539 1.00 79.31 127 MET A CA 1
ATOM 972 C C . MET A 1 127 ? -5.173 6.065 15.367 1.00 79.31 127 MET A C 1
ATOM 974 O O . MET A 1 127 ? -4.323 6.748 14.795 1.00 79.31 127 MET A O 1
ATOM 978 N N . GLU A 1 128 ? -5.287 6.042 16.695 1.00 83.12 128 GLU A N 1
ATOM 979 C CA . GLU A 1 128 ? -4.420 6.786 17.618 1.00 83.12 128 GLU A CA 1
ATOM 980 C C . GLU A 1 128 ? -3.127 6.039 17.972 1.00 83.12 128 GLU A C 1
ATOM 982 O O . GLU A 1 128 ? -2.160 6.656 18.422 1.00 83.12 128 GLU A O 1
ATOM 987 N N . CYS A 1 129 ? -3.078 4.723 17.761 1.00 82.31 129 CYS A N 1
ATOM 988 C CA . CYS A 1 129 ? -1.891 3.930 18.045 1.00 82.31 129 CYS A CA 1
ATOM 989 C C . CYS A 1 129 ? -0.776 4.218 17.020 1.00 82.31 129 CYS A C 1
ATOM 991 O O . CYS A 1 129 ? -0.890 3.884 15.840 1.00 82.31 129 CYS A O 1
ATOM 993 N N . THR A 1 130 ? 0.317 4.821 17.502 1.00 80.25 130 THR A N 1
ATOM 994 C CA . THR A 1 130 ? 1.507 5.220 16.721 1.00 80.25 130 THR A CA 1
ATOM 995 C C . THR A 1 130 ? 2.569 4.116 16.615 1.00 80.25 130 THR A C 1
ATOM 997 O O . THR A 1 130 ? 3.587 4.315 15.957 1.00 80.25 130 THR A O 1
ATOM 1000 N N . ASP A 1 131 ? 2.361 2.966 17.263 1.00 81.88 131 ASP A N 1
ATOM 1001 C CA . ASP A 1 131 ? 3.300 1.840 17.256 1.00 81.88 131 ASP A CA 1
ATOM 1002 C C . ASP A 1 131 ? 3.047 0.938 16.032 1.00 81.88 131 ASP A C 1
ATOM 1004 O O . ASP A 1 131 ? 2.015 0.261 15.961 1.00 81.88 131 ASP A O 1
ATOM 1008 N N . PRO A 1 132 ? 3.961 0.909 15.046 1.00 73.44 132 PRO A N 1
ATOM 1009 C CA . PRO A 1 132 ? 3.760 0.125 13.838 1.00 73.44 132 PRO A CA 1
ATOM 1010 C C . PRO A 1 132 ? 3.850 -1.390 14.061 1.00 73.44 132 PRO A C 1
ATOM 1012 O O . PRO A 1 132 ? 3.236 -2.135 13.299 1.00 73.44 132 PRO A O 1
ATOM 1015 N N . ASP A 1 133 ? 4.586 -1.873 15.059 1.00 77.81 133 ASP A N 1
ATOM 1016 C CA . ASP A 1 133 ? 4.768 -3.313 15.275 1.00 77.81 133 ASP A CA 1
ATOM 1017 C C . ASP A 1 133 ? 3.544 -3.913 15.983 1.00 77.81 133 ASP A C 1
ATOM 1019 O O . ASP A 1 133 ? 3.065 -5.003 15.635 1.00 77.81 133 ASP A O 1
ATOM 1023 N N . LEU A 1 134 ? 2.954 -3.149 16.905 1.00 84.69 134 LEU A N 1
ATOM 1024 C CA . LEU A 1 134 ? 1.682 -3.497 17.532 1.00 84.69 134 LEU A CA 1
ATOM 1025 C C . LEU A 1 134 ? 0.540 -3.536 16.503 1.00 84.69 134 LEU A C 1
ATOM 1027 O O . LEU A 1 134 ? -0.218 -4.505 16.438 1.00 84.69 134 LEU A O 1
ATOM 1031 N N . GLN A 1 135 ? 0.478 -2.539 15.620 1.00 84.06 135 GLN A N 1
ATOM 1032 C CA . GLN A 1 135 ? -0.489 -2.495 14.520 1.00 84.06 135 GLN A CA 1
ATOM 1033 C C . GLN A 1 135 ? -0.337 -3.662 13.543 1.00 84.06 135 GLN A C 1
ATOM 1035 O O . GLN A 1 135 ? -1.323 -4.235 13.079 1.00 84.06 135 GLN A O 1
ATOM 1040 N N . GLN A 1 136 ? 0.903 -4.045 13.232 1.00 78.00 136 GLN A N 1
ATOM 1041 C CA . GLN A 1 136 ? 1.175 -5.183 12.360 1.00 78.00 136 GLN A CA 1
ATOM 1042 C C . GLN A 1 136 ? 0.674 -6.493 12.983 1.00 78.00 136 GLN A C 1
ATOM 1044 O O . GLN A 1 136 ? 0.130 -7.344 12.277 1.00 78.00 136 GLN A O 1
ATOM 1049 N N . THR A 1 137 ? 0.804 -6.639 14.301 1.00 85.06 137 THR A N 1
ATOM 1050 C CA . THR A 1 137 ? 0.276 -7.791 15.045 1.00 85.06 137 THR A CA 1
ATOM 1051 C C . THR A 1 137 ? -1.247 -7.873 14.935 1.00 85.06 137 THR A C 1
ATOM 1053 O O . THR A 1 137 ? -1.788 -8.940 14.631 1.00 85.06 137 THR A O 1
ATOM 1056 N N . TRP A 1 138 ? -1.947 -6.751 15.117 1.00 88.94 138 TRP A N 1
ATOM 1057 C CA . TRP A 1 138 ? -3.404 -6.698 14.975 1.00 88.94 138 TRP A CA 1
ATOM 1058 C C . TRP A 1 138 ? -3.859 -6.987 13.548 1.00 88.94 138 TRP A C 1
ATOM 1060 O O . TRP A 1 138 ? -4.784 -7.772 13.365 1.00 88.94 138 TRP A O 1
ATOM 1070 N N . LEU A 1 139 ? -3.169 -6.463 12.534 1.00 83.00 139 LEU A N 1
ATOM 1071 C CA . LEU A 1 139 ? -3.481 -6.760 11.136 1.00 83.00 139 LEU A CA 1
ATOM 1072 C C . LEU A 1 139 ? -3.403 -8.263 10.832 1.00 83.00 139 LEU A C 1
ATOM 1074 O O . LEU A 1 139 ? -4.291 -8.810 10.183 1.00 83.00 139 LEU A O 1
ATOM 1078 N N . ILE A 1 140 ? -2.359 -8.944 11.313 1.00 82.31 140 ILE A N 1
ATOM 1079 C CA . ILE A 1 140 ? -2.210 -10.395 11.126 1.00 82.31 140 ILE A CA 1
ATOM 1080 C C . ILE A 1 140 ? -3.355 -11.142 11.822 1.00 82.31 140 ILE A C 1
ATOM 1082 O O . ILE A 1 140 ? -3.929 -12.067 11.247 1.00 82.31 140 ILE A O 1
ATOM 1086 N N . ARG A 1 141 ? -3.736 -10.719 13.033 1.00 86.25 141 ARG A N 1
ATOM 1087 C CA . ARG A 1 141 ? -4.864 -11.304 13.774 1.00 86.25 141 ARG A CA 1
ATOM 1088 C C . ARG A 1 141 ? -6.209 -11.051 13.095 1.00 86.25 141 ARG A C 1
ATOM 1090 O O . ARG A 1 141 ? -7.046 -11.950 13.088 1.00 86.25 141 ARG A O 1
ATOM 1097 N N . ALA A 1 142 ? -6.397 -9.893 12.460 1.00 85.44 142 ALA A N 1
ATOM 1098 C CA . ALA A 1 142 ? -7.620 -9.511 11.748 1.00 85.44 142 ALA A CA 1
ATOM 1099 C C . ALA A 1 142 ? -8.034 -10.510 10.660 1.00 85.44 142 ALA A C 1
ATOM 1101 O O . ALA A 1 142 ? -9.210 -10.600 10.316 1.00 85.44 142 ALA A O 1
ATOM 1102 N N . VAL A 1 143 ? -7.079 -11.275 10.125 1.00 82.44 143 VAL A N 1
ATOM 1103 C CA . VAL A 1 143 ? -7.326 -12.315 9.119 1.00 82.44 143 VAL A CA 1
ATOM 1104 C C . VAL A 1 143 ? -7.998 -13.555 9.722 1.00 82.44 143 VAL A C 1
ATOM 1106 O O . VAL A 1 143 ? -8.722 -14.254 9.016 1.00 82.44 143 VAL A O 1
ATOM 1109 N N . SER A 1 144 ? -7.809 -13.805 11.020 1.00 81.06 144 SER A N 1
ATOM 1110 C CA . SER A 1 144 ? -8.212 -15.055 11.675 1.00 81.06 144 SER A CA 1
ATOM 1111 C C . SER A 1 144 ? -9.323 -14.888 12.713 1.00 81.06 144 SER A C 1
ATOM 1113 O O . SER A 1 144 ? -10.129 -15.796 12.872 1.00 81.06 144 SER A O 1
ATOM 1115 N N . VAL A 1 145 ? -9.406 -13.748 13.406 1.00 84.62 145 VAL A N 1
ATOM 1116 C CA . VAL A 1 145 ? -10.381 -13.538 14.500 1.00 84.62 145 VAL A CA 1
ATOM 1117 C C . VAL A 1 145 ? -11.827 -13.535 14.004 1.00 84.62 145 VAL A C 1
ATOM 1119 O O . VAL A 1 145 ? -12.086 -13.085 12.894 1.00 84.62 145 VAL A O 1
ATOM 1122 N N . GLU A 1 146 ? -12.782 -14.001 14.804 1.00 77.62 146 GLU A N 1
ATOM 1123 C CA . GLU A 1 146 ? -14.214 -13.978 14.437 1.00 77.62 146 GLU A CA 1
ATOM 1124 C C . GLU A 1 146 ? -14.944 -12.754 15.012 1.00 77.62 146 GLU A C 1
ATOM 1126 O O . GLU A 1 146 ? -16.030 -12.382 14.559 1.00 77.62 146 GLU A O 1
ATOM 1131 N N . HIS A 1 147 ? -14.334 -12.083 15.994 1.00 80.88 147 HIS A N 1
ATOM 1132 C CA . HIS A 1 147 ? -14.935 -10.970 16.720 1.00 80.88 147 HIS A CA 1
ATOM 1133 C C . HIS A 1 147 ? -13.960 -9.808 16.924 1.00 80.88 147 HIS A C 1
ATOM 1135 O O . HIS A 1 147 ? -12.787 -10.003 17.235 1.00 80.88 147 HIS A O 1
ATOM 1141 N N . ALA A 1 148 ? -14.476 -8.575 16.866 1.00 77.44 148 ALA A N 1
ATOM 1142 C CA . ALA A 1 148 ? -13.680 -7.352 17.010 1.00 77.44 148 ALA A CA 1
ATOM 1143 C C . ALA A 1 148 ? -12.886 -7.273 18.330 1.00 77.44 148 ALA A C 1
ATOM 1145 O O . ALA A 1 148 ? -11.806 -6.693 18.369 1.00 77.44 148 ALA A O 1
ATOM 1146 N N . LYS A 1 149 ? -13.394 -7.874 19.414 1.00 74.69 149 LYS A N 1
ATOM 1147 C CA . LYS A 1 149 ? -12.727 -7.890 20.729 1.00 74.69 149 LYS A CA 1
ATOM 1148 C C . LYS A 1 149 ? -11.438 -8.727 20.755 1.00 74.69 149 LYS A C 1
ATOM 1150 O O . LYS A 1 149 ? -10.561 -8.456 21.562 1.00 74.69 149 LYS A O 1
ATOM 1155 N N . GLU A 1 150 ? -11.332 -9.737 19.893 1.00 79.50 150 GLU A N 1
ATOM 1156 C CA . GLU A 1 150 ? -10.196 -10.674 19.848 1.00 79.50 150 GLU A CA 1
ATOM 1157 C C . GLU A 1 150 ? -9.036 -10.134 19.015 1.00 79.50 150 GLU A C 1
ATOM 1159 O O . GLU A 1 150 ? -7.913 -10.615 19.114 1.00 79.50 150 GLU A O 1
ATOM 1164 N N . LEU A 1 151 ? -9.295 -9.093 18.225 1.00 79.25 151 LEU A N 1
ATOM 1165 C CA . LEU A 1 151 ? -8.288 -8.405 17.431 1.00 79.25 151 LEU A CA 1
ATOM 1166 C C . LEU A 1 151 ? -7.147 -7.846 18.302 1.00 79.25 151 LEU A C 1
ATOM 1168 O O . LEU A 1 151 ? -5.984 -7.863 17.898 1.00 79.25 151 LEU A O 1
ATOM 1172 N N . PHE A 1 152 ? -7.498 -7.384 19.504 1.00 77.94 152 PHE A N 1
ATOM 1173 C CA . PHE A 1 152 ? -6.623 -6.633 20.406 1.00 77.94 152 PHE A CA 1
ATOM 1174 C C . PHE A 1 152 ? -6.000 -7.467 21.535 1.00 77.94 152 PHE A C 1
ATOM 1176 O O . PHE A 1 152 ? -5.218 -6.920 22.309 1.00 77.94 152 PHE A O 1
ATOM 1183 N N . ALA A 1 153 ? -6.334 -8.758 21.638 1.00 72.88 153 ALA A N 1
ATOM 1184 C CA . ALA A 1 153 ? -5.817 -9.682 22.655 1.00 72.88 153 ALA A CA 1
ATOM 1185 C C . ALA A 1 153 ? -4.548 -10.372 22.155 1.00 72.88 153 ALA A C 1
ATOM 1187 O O . ALA A 1 153 ? -3.420 -10.081 22.615 1.00 72.88 153 ALA A O 1
#

Radius of gyration: 20.43 Å; Cα contacts (8 Å, |Δi|>4): 139; chains: 1; bounding box: 41×44×65 Å

Secondary structure (DSSP, 8-state):
------S--SHHHHHHHHHHHHHHHHHHHHHHHHHHHHHTT----HHHHHHHHH---HHHHHHHHHHHTT-SSHHHHHHT-TTSS---HHHHHHHHHHHHHHHHHHHHHHHHHTT-PPPHHHHHHHHH---HHHHHHHHHHHTT-SSGGGTT-

pLDDT: mean 72.1, std 11.89, range [35.56, 88.94]

Nearest PDB structures (foldseek):
  8glt-assembly1_0  TM=3.535E-01  e=1.983E+00  synthetic construct
  6kuw-assembly1_B  TM=2.175E-01  e=6.960E+00  Homo sapiens

Foldseek 3Di:
DDPPDPDQPDPVSVVVVVVVVLLVLQQVLLVLLVVLLVVVVADADPVLSVVSNPDSDNVLSVQLNVLSNQPPHSVLSPLPPPPPDPPDPVSVLVNLLSLQQSLLSLLCVLLVVLVADADPVVSVVSNPDSGNVLSVQLNVVSNPDPYNVRSND

Mean predicted aligned error: 14.44 Å